Protein AF-A0A7S3HWY0-F1 (afdb_monomer_lite)

pLDDT: mean 82.09, std 12.52, range [32.94, 95.62]

Radius of gyration: 20.47 Å; chains: 1; bounding box: 45×38×58 Å

Sequence (157 aa):
MMLKTGQLEARVHKNIVRNRAEMFAYNMIAMARSVEAIKHACNINWDDFKSDDEKDLVREALRIQQVIKHKNWIEYFRTLRRPTTNYFIACLMLIVIDSMRLSAIENIYISYRMTGMPRTLVRAKLNLPTEEDANTLIEACGFYEDNETKPKVKRVQ

Secondary structure (DSSP, 8-state):
-PPPHHHHHHHHHHHHHHTHHHHHHHHHHHTTT-HHHHHHHHT--GGG--SHHHHHHHHHHHHHHHHHHTT-HHHHHHHHT-TTS-HHHHHHHHTTHHHHHHHHHHHHHHHTT-SS--HHHHHHHHT-SSHHHHHHHHHHTTEEE-SSSSEEE----

Foldseek 3Di:
DDDDPVVVVVVVVVVCLVCVLVVLLLVLLLCLQPPVSVVCLVPDDPVSADDPVSVVSNVVSSVQSVCLNVLVLQVLQVQLPDPPRDPSSNVSSVVCLLVSLLSVQVCCCVVVVDQADDLVVSCVSSVQPDSVSSQVSRVVNQWDDDPPPTTHHDPDD

Structure (mmCIF, N/CA/C/O backbone):
data_AF-A0A7S3HWY0-F1
#
_entry.id   AF-A0A7S3HWY0-F1
#
loop_
_atom_site.group_PDB
_atom_site.id
_atom_site.type_symbol
_atom_site.label_atom_id
_atom_site.label_alt_id
_atom_site.label_comp_id
_atom_site.label_asym_id
_atom_site.label_entity_id
_atom_site.label_seq_id
_atom_site.pdbx_PDB_ins_code
_atom_site.Cartn_x
_atom_site.Cartn_y
_atom_site.Cartn_z
_atom_site.occupancy
_atom_site.B_iso_or_equiv
_atom_site.auth_seq_id
_atom_site.auth_comp_id
_atom_site.auth_asym_id
_atom_site.auth_atom_id
_atom_site.pdbx_PDB_model_num
ATOM 1 N N . MET A 1 1 ? 2.969 -26.140 -27.819 1.00 54.25 1 MET A N 1
ATOM 2 C CA . MET A 1 1 ? 4.421 -26.153 -28.104 1.00 54.25 1 MET A CA 1
ATOM 3 C C . MET A 1 1 ? 5.149 -25.751 -26.821 1.00 54.25 1 MET A C 1
ATOM 5 O O . MET A 1 1 ? 5.032 -24.600 -26.423 1.00 54.25 1 MET A O 1
ATOM 9 N N . MET A 1 2 ? 5.773 -26.696 -26.105 1.00 59.12 2 MET A N 1
ATOM 10 C CA . MET A 1 2 ? 6.508 -26.408 -24.859 1.00 59.12 2 MET A CA 1
ATOM 11 C C . MET A 1 2 ? 7.926 -25.931 -25.194 1.00 59.12 2 MET A C 1
ATOM 13 O O . MET A 1 2 ? 8.618 -26.566 -25.987 1.00 59.12 2 MET A O 1
ATOM 17 N N . LEU A 1 3 ? 8.344 -24.800 -24.622 1.00 61.69 3 LEU A N 1
ATOM 18 C CA . LEU A 1 3 ? 9.713 -24.294 -24.749 1.00 61.69 3 LEU A CA 1
ATOM 19 C C . LEU A 1 3 ? 10.660 -25.176 -23.926 1.00 61.69 3 LEU A C 1
ATOM 21 O O . LEU A 1 3 ? 10.326 -25.551 -22.803 1.00 61.69 3 LEU A O 1
ATOM 25 N N . LYS A 1 4 ? 11.850 -25.480 -24.460 1.00 74.69 4 LYS A N 1
ATOM 26 C CA . LYS A 1 4 ? 12.922 -26.110 -23.670 1.00 74.69 4 LYS A CA 1
ATOM 27 C C . LYS A 1 4 ? 13.353 -25.145 -22.557 1.00 74.69 4 LYS A C 1
ATOM 29 O O . LYS A 1 4 ? 13.372 -23.937 -22.785 1.00 74.69 4 LYS A O 1
ATOM 34 N N . THR A 1 5 ? 13.730 -25.655 -21.385 1.00 74.00 5 THR A N 1
ATOM 35 C CA . THR A 1 5 ? 13.970 -24.872 -20.153 1.00 74.00 5 THR A CA 1
ATOM 36 C C . THR A 1 5 ? 14.857 -23.634 -20.370 1.00 74.00 5 THR A C 1
ATOM 38 O O . THR A 1 5 ? 14.449 -22.527 -20.034 1.00 74.00 5 THR A O 1
ATOM 41 N N . GLY A 1 6 ? 15.987 -23.765 -21.077 1.00 75.31 6 GLY A N 1
ATOM 42 C CA . GLY A 1 6 ? 16.875 -22.624 -21.367 1.00 75.31 6 GLY A CA 1
ATOM 43 C C . GLY A 1 6 ? 16.300 -21.566 -22.326 1.00 75.31 6 GLY A C 1
ATOM 44 O O . GLY A 1 6 ? 16.668 -20.396 -22.264 1.00 75.31 6 GLY A O 1
ATOM 45 N N . GLN A 1 7 ? 15.350 -21.930 -23.196 1.00 77.75 7 GLN A N 1
ATOM 46 C CA . GLN A 1 7 ? 14.647 -20.967 -24.058 1.00 77.75 7 GLN A CA 1
ATOM 47 C C . GLN A 1 7 ? 13.585 -20.180 -23.280 1.00 77.75 7 GLN A C 1
ATOM 49 O O . GLN A 1 7 ? 13.299 -19.027 -23.610 1.00 77.75 7 GLN A O 1
ATOM 54 N N . LEU A 1 8 ? 13.000 -20.796 -22.248 1.00 75.88 8 LEU A N 1
ATOM 55 C CA . LEU A 1 8 ? 12.063 -20.133 -21.348 1.00 75.88 8 LEU A CA 1
ATOM 56 C C . LEU A 1 8 ? 12.789 -19.105 -20.471 1.00 75.88 8 LEU A C 1
ATOM 58 O O . LEU A 1 8 ? 12.351 -17.959 -20.406 1.00 75.88 8 LEU A O 1
ATOM 62 N N . GLU A 1 9 ? 13.925 -19.476 -19.879 1.00 78.31 9 GLU A N 1
ATOM 63 C CA . GLU A 1 9 ? 14.748 -18.589 -19.043 1.00 78.31 9 GLU A CA 1
ATOM 64 C C . GLU A 1 9 ? 15.203 -17.334 -19.798 1.00 78.31 9 GLU A C 1
ATOM 66 O O . GLU A 1 9 ? 14.994 -16.215 -19.328 1.00 78.31 9 GLU A O 1
ATOM 71 N N . ALA A 1 10 ? 15.728 -17.494 -21.018 1.00 77.88 10 ALA A N 1
ATOM 72 C CA . ALA A 1 10 ? 16.141 -16.365 -21.853 1.00 77.88 10 ALA A CA 1
ATOM 73 C C . ALA A 1 10 ? 14.970 -15.419 -22.183 1.00 77.88 10 ALA A C 1
ATOM 75 O O . ALA A 1 10 ? 15.125 -14.194 -22.214 1.00 77.88 10 ALA A O 1
ATOM 76 N N . ARG A 1 11 ? 13.771 -15.975 -22.403 1.00 81.00 11 ARG A N 1
ATOM 77 C CA . ARG A 1 11 ? 12.561 -15.193 -22.686 1.00 81.00 11 ARG A CA 1
ATOM 78 C C . ARG A 1 11 ? 12.068 -14.435 -21.453 1.00 81.00 11 ARG A C 1
ATOM 80 O O . ARG A 1 11 ? 11.687 -13.273 -21.579 1.00 81.00 11 ARG A O 1
ATOM 87 N N . VAL A 1 12 ? 12.098 -15.066 -20.279 1.00 77.69 12 VAL A N 1
ATOM 88 C CA . VAL A 1 12 ? 11.756 -14.425 -19.000 1.00 77.69 12 VAL A CA 1
ATOM 89 C C . VAL A 1 12 ? 12.731 -13.291 -18.705 1.00 77.69 12 VAL A C 1
ATOM 91 O O . VAL A 1 12 ? 12.293 -12.172 -18.455 1.00 77.69 12 VAL A O 1
ATOM 94 N N . HIS A 1 13 ? 14.036 -13.536 -18.834 1.00 77.31 13 HIS A N 1
ATOM 95 C CA . HIS A 1 13 ? 15.057 -12.519 -18.604 1.00 77.31 13 HIS A CA 1
ATOM 96 C C . HIS A 1 13 ? 14.874 -11.304 -19.526 1.00 77.31 13 HIS A C 1
ATOM 98 O O . HIS A 1 13 ? 14.852 -10.166 -19.060 1.00 77.31 13 HIS A O 1
ATOM 104 N N . LYS A 1 14 ? 14.630 -11.533 -20.824 1.00 79.69 14 LYS A N 1
ATOM 105 C CA . LYS A 1 14 ? 14.340 -10.458 -21.786 1.00 79.69 14 LYS A CA 1
ATOM 106 C C . LYS A 1 14 ? 13.115 -9.627 -21.389 1.00 79.69 14 LYS A C 1
ATOM 108 O O . LYS A 1 14 ? 13.131 -8.408 -21.541 1.00 79.69 14 LYS A O 1
ATOM 113 N N . ASN A 1 15 ? 12.063 -10.267 -20.881 1.00 77.19 15 ASN A N 1
ATOM 114 C CA . ASN A 1 15 ? 10.859 -9.568 -20.428 1.00 77.19 15 ASN A CA 1
ATOM 115 C C . ASN A 1 15 ? 11.093 -8.778 -19.132 1.00 77.19 15 ASN A C 1
ATOM 117 O O . ASN A 1 15 ? 10.601 -7.660 -19.023 1.00 77.19 15 ASN A O 1
ATOM 121 N N . ILE A 1 16 ? 11.878 -9.308 -18.189 1.00 75.88 16 ILE A N 1
ATOM 122 C CA . ILE A 1 16 ? 12.258 -8.592 -16.961 1.00 75.88 16 ILE A CA 1
ATOM 123 C C . ILE A 1 16 ? 13.059 -7.333 -17.302 1.00 75.88 16 ILE A C 1
ATOM 125 O O . ILE A 1 16 ? 12.770 -6.265 -16.775 1.00 75.88 16 ILE A O 1
ATOM 129 N N . VAL A 1 17 ? 14.028 -7.433 -18.219 1.00 76.69 17 VAL A N 1
ATOM 130 C CA . VAL A 1 17 ? 14.821 -6.276 -18.668 1.00 76.69 17 VAL A CA 1
ATOM 131 C C . VAL A 1 17 ? 13.945 -5.248 -19.387 1.00 76.69 17 VAL A C 1
ATOM 133 O O . VAL A 1 17 ? 14.144 -4.049 -19.214 1.00 76.69 17 VAL A O 1
ATOM 136 N N . ARG A 1 18 ? 12.956 -5.699 -20.170 1.00 80.75 18 ARG A N 1
ATOM 137 C CA . ARG A 1 18 ? 12.008 -4.809 -20.854 1.00 80.75 18 ARG A CA 1
ATOM 138 C C . ARG A 1 18 ? 11.099 -4.058 -19.878 1.00 80.75 18 ARG A C 1
ATOM 140 O O . ARG A 1 18 ? 10.847 -2.885 -20.103 1.00 80.75 18 ARG A O 1
ATOM 147 N N . ASN A 1 19 ? 10.636 -4.717 -18.818 1.00 85.44 19 ASN A N 1
ATOM 148 C CA . ASN A 1 19 ? 9.721 -4.151 -17.818 1.00 85.44 19 ASN A CA 1
ATOM 149 C C . ASN A 1 19 ? 10.459 -3.804 -16.516 1.00 85.44 19 ASN A C 1
ATOM 151 O O . ASN A 1 19 ? 9.935 -3.974 -15.413 1.00 85.44 19 ASN A O 1
ATOM 155 N N . ARG A 1 20 ? 11.715 -3.360 -16.635 1.00 86.06 20 ARG A N 1
ATOM 156 C CA . ARG A 1 20 ? 12.616 -3.170 -15.494 1.00 86.06 20 ARG A CA 1
ATOM 157 C C . ARG A 1 20 ? 12.037 -2.206 -14.461 1.00 86.06 20 ARG A C 1
ATOM 159 O O . ARG A 1 20 ? 12.140 -2.488 -13.272 1.00 86.06 20 ARG A O 1
ATOM 166 N N . ALA A 1 21 ? 11.415 -1.113 -14.903 1.00 89.88 21 ALA A N 1
ATOM 167 C CA . ALA A 1 21 ? 10.786 -0.132 -14.020 1.00 89.88 21 ALA A CA 1
ATOM 168 C C . ALA A 1 21 ? 9.646 -0.734 -13.187 1.00 89.88 21 ALA A C 1
ATOM 170 O O . ALA A 1 21 ? 9.617 -0.543 -11.975 1.00 89.88 21 ALA A O 1
ATOM 171 N N . GLU A 1 22 ? 8.758 -1.517 -13.808 1.00 90.88 22 GLU A N 1
ATOM 172 C CA . GLU A 1 22 ? 7.660 -2.198 -13.109 1.00 90.88 22 GLU A CA 1
ATOM 173 C C . GLU A 1 22 ? 8.188 -3.194 -12.081 1.00 90.88 22 GLU A C 1
ATOM 175 O O . GLU A 1 22 ? 7.805 -3.147 -10.915 1.00 90.88 22 GLU A O 1
ATOM 180 N N . MET A 1 23 ? 9.125 -4.054 -12.486 1.00 89.69 23 MET A N 1
ATOM 181 C CA . MET A 1 23 ? 9.709 -5.049 -11.585 1.00 89.69 23 MET A CA 1
ATOM 182 C C . MET A 1 23 ? 10.446 -4.387 -10.418 1.00 89.69 23 MET A C 1
ATOM 184 O O . MET A 1 23 ? 10.349 -4.846 -9.280 1.00 89.69 23 MET A O 1
ATOM 188 N N . PHE A 1 24 ? 11.145 -3.282 -10.683 1.00 88.94 24 PHE A N 1
ATOM 189 C CA . PHE A 1 24 ? 11.815 -2.495 -9.656 1.00 88.94 24 PHE A CA 1
ATOM 190 C C . PHE A 1 24 ? 10.812 -1.871 -8.677 1.00 88.94 24 PHE A C 1
ATOM 192 O O . PHE A 1 24 ? 10.953 -2.040 -7.464 1.00 88.94 24 PHE A O 1
ATOM 199 N N . ALA A 1 25 ? 9.764 -1.225 -9.195 1.00 91.94 25 ALA A N 1
ATOM 200 C CA . ALA A 1 25 ? 8.682 -0.648 -8.404 1.00 91.94 25 ALA A CA 1
ATOM 201 C C . ALA A 1 25 ? 8.006 -1.702 -7.513 1.00 91.94 25 ALA A C 1
ATOM 203 O O . ALA A 1 25 ? 7.856 -1.495 -6.309 1.00 91.94 25 ALA A O 1
ATOM 204 N N . TYR A 1 26 ? 7.660 -2.863 -8.070 1.00 91.88 26 TYR A N 1
ATOM 205 C CA . TYR A 1 26 ? 7.035 -3.957 -7.327 1.00 91.88 26 TYR A CA 1
ATOM 206 C C . TYR A 1 26 ? 7.936 -4.488 -6.217 1.00 91.88 26 TYR A C 1
ATOM 208 O O . TYR A 1 26 ? 7.486 -4.638 -5.078 1.00 91.88 26 TYR A O 1
ATOM 216 N N . ASN A 1 27 ? 9.218 -4.711 -6.516 1.00 89.31 27 ASN A N 1
ATOM 217 C CA . ASN A 1 27 ? 10.169 -5.204 -5.528 1.00 89.31 27 ASN A CA 1
ATOM 218 C C . ASN A 1 27 ? 10.333 -4.225 -4.356 1.00 89.31 27 ASN A C 1
ATOM 220 O O . ASN A 1 27 ? 10.377 -4.634 -3.196 1.00 89.31 27 ASN A O 1
ATOM 224 N N . MET A 1 28 ? 10.347 -2.918 -4.631 1.00 89.31 28 MET A N 1
ATOM 225 C CA . MET A 1 28 ? 10.424 -1.914 -3.573 1.00 89.31 28 MET A CA 1
ATOM 226 C C . MET A 1 28 ? 9.228 -1.931 -2.621 1.00 89.31 28 MET A C 1
ATOM 228 O O . MET A 1 28 ? 9.415 -1.715 -1.423 1.00 89.31 28 MET A O 1
ATOM 232 N N . ILE A 1 29 ? 8.013 -2.164 -3.130 1.00 91.31 29 ILE A N 1
ATOM 233 C CA . ILE A 1 29 ? 6.814 -2.254 -2.287 1.00 91.31 29 ILE A CA 1
ATOM 234 C C . ILE A 1 29 ? 6.809 -3.561 -1.501 1.00 91.31 29 ILE A C 1
ATOM 236 O O . ILE A 1 29 ? 6.597 -3.540 -0.288 1.00 91.31 29 ILE A O 1
ATOM 240 N N . ALA A 1 30 ? 7.099 -4.682 -2.166 1.00 88.31 30 ALA A N 1
ATOM 241 C CA . ALA A 1 30 ? 7.159 -5.997 -1.532 1.00 88.31 30 ALA A CA 1
ATOM 242 C C . ALA A 1 30 ? 8.165 -6.024 -0.372 1.00 88.31 30 ALA A C 1
ATOM 244 O O . ALA A 1 30 ? 7.909 -6.607 0.679 1.00 88.31 30 ALA A O 1
ATOM 245 N N . MET A 1 31 ? 9.288 -5.326 -0.536 1.00 86.94 31 MET A N 1
ATOM 246 C CA . MET A 1 31 ? 10.348 -5.238 0.457 1.00 86.94 31 MET A CA 1
ATOM 247 C C . MET A 1 31 ? 10.323 -3.920 1.245 1.00 86.94 31 MET A C 1
ATOM 249 O O . MET A 1 31 ? 11.333 -3.545 1.829 1.00 86.94 31 MET A O 1
ATOM 253 N N . ALA A 1 32 ? 9.197 -3.202 1.320 1.00 85.94 32 ALA A N 1
ATOM 254 C CA . ALA A 1 32 ? 9.162 -1.827 1.839 1.00 85.94 32 ALA A CA 1
ATOM 255 C C . ALA A 1 32 ? 9.672 -1.633 3.283 1.00 85.94 32 ALA A C 1
ATOM 257 O O . ALA A 1 32 ? 9.965 -0.508 3.688 1.00 85.94 32 ALA A O 1
ATOM 258 N N . ARG A 1 33 ? 9.785 -2.712 4.066 1.00 82.56 33 ARG A N 1
ATOM 259 C CA . ARG A 1 33 ? 10.323 -2.708 5.439 1.00 82.56 33 ARG A CA 1
ATOM 260 C C . ARG A 1 33 ? 11.743 -3.262 5.556 1.00 82.56 33 ARG A C 1
ATOM 262 O O . ARG A 1 33 ? 12.323 -3.193 6.635 1.00 82.56 33 ARG A O 1
ATOM 269 N N . SER A 1 34 ? 12.289 -3.821 4.482 1.00 85.19 34 SER A N 1
ATOM 270 C CA . SER A 1 34 ? 13.635 -4.387 4.463 1.00 85.19 34 SER A CA 1
ATOM 271 C C . SER A 1 34 ? 14.682 -3.274 4.390 1.00 85.19 34 SER A C 1
ATOM 273 O O . SER A 1 34 ? 14.518 -2.267 3.695 1.00 85.19 34 SER A O 1
ATOM 275 N N . VAL A 1 35 ? 15.791 -3.470 5.104 1.00 80.12 35 VAL A N 1
ATOM 276 C CA . VAL A 1 35 ? 16.932 -2.546 5.087 1.00 80.12 35 VAL A CA 1
ATOM 277 C C . VAL A 1 35 ? 17.559 -2.503 3.691 1.00 80.12 35 VAL A C 1
ATOM 279 O O . VAL A 1 35 ? 17.973 -1.445 3.223 1.00 80.12 35 VAL A O 1
ATOM 282 N N . GLU A 1 36 ? 17.591 -3.640 3.004 1.00 79.44 36 GLU A N 1
ATOM 283 C CA . GLU A 1 36 ? 18.118 -3.817 1.651 1.00 79.44 36 GLU A CA 1
ATOM 284 C C . GLU A 1 36 ? 17.317 -3.000 0.637 1.00 79.44 36 GLU A C 1
ATOM 286 O O . GLU A 1 36 ? 17.905 -2.285 -0.171 1.00 79.44 36 GLU A O 1
ATOM 291 N N . ALA A 1 37 ? 15.987 -3.029 0.718 1.00 75.50 37 ALA A N 1
ATOM 292 C CA . ALA A 1 37 ? 15.129 -2.237 -0.158 1.00 75.50 37 ALA A CA 1
ATOM 293 C C . ALA A 1 37 ? 15.246 -0.734 0.103 1.00 75.50 37 ALA A C 1
ATOM 295 O O . ALA A 1 37 ? 15.166 0.065 -0.828 1.00 75.50 37 ALA A O 1
ATOM 296 N N . ILE A 1 38 ? 15.463 -0.332 1.359 1.00 74.88 38 ILE A N 1
ATOM 297 C CA . ILE A 1 38 ? 15.727 1.068 1.712 1.00 74.88 38 ILE A CA 1
ATOM 298 C C . ILE A 1 38 ? 17.074 1.510 1.129 1.00 74.88 38 ILE A C 1
ATOM 300 O O . ILE A 1 38 ? 17.154 2.574 0.522 1.00 74.88 38 ILE A O 1
ATOM 304 N N . LYS A 1 39 ? 18.121 0.684 1.251 1.00 78.94 39 LYS A N 1
ATOM 305 C CA . LYS A 1 39 ? 19.431 0.954 0.637 1.00 78.94 39 LYS A CA 1
ATOM 306 C C . LYS A 1 39 ? 19.335 1.043 -0.886 1.00 78.94 39 LYS A C 1
ATOM 308 O O . LYS A 1 39 ? 19.907 1.956 -1.473 1.00 78.94 39 L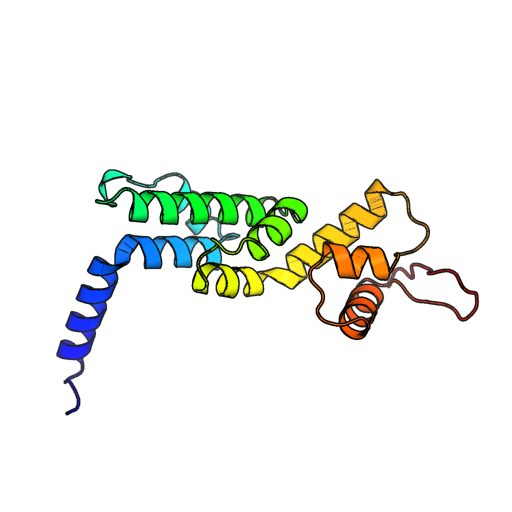YS A O 1
ATOM 313 N N . HIS A 1 40 ? 18.587 0.138 -1.517 1.00 76.00 40 HIS A N 1
ATOM 314 C CA . HIS A 1 40 ? 18.331 0.178 -2.958 1.00 76.00 40 HIS A CA 1
ATOM 315 C C . HIS A 1 40 ? 17.586 1.448 -3.379 1.00 76.00 40 HIS A C 1
ATOM 317 O O . HIS A 1 40 ? 17.959 2.059 -4.374 1.00 76.00 40 HIS A O 1
ATOM 323 N N . ALA A 1 41 ? 16.586 1.879 -2.606 1.00 75.50 41 ALA A N 1
ATOM 324 C CA . ALA A 1 41 ? 15.853 3.118 -2.853 1.00 75.50 41 ALA A CA 1
ATOM 325 C C . ALA A 1 41 ? 16.736 4.376 -2.740 1.00 75.50 41 ALA A C 1
ATOM 327 O O . ALA A 1 41 ? 16.528 5.340 -3.472 1.00 75.50 41 ALA A O 1
ATOM 328 N N . CYS A 1 42 ? 17.735 4.374 -1.854 1.00 76.94 42 CYS A N 1
ATOM 329 C CA . CYS A 1 42 ? 18.678 5.488 -1.710 1.00 76.94 42 CYS A CA 1
ATOM 330 C C . CYS A 1 42 ? 19.703 5.579 -2.852 1.00 76.94 42 CYS A C 1
ATOM 332 O O . CYS A 1 42 ? 20.231 6.659 -3.093 1.00 76.94 42 CYS A O 1
ATOM 334 N N . ASN A 1 43 ? 19.973 4.473 -3.550 1.00 84.75 43 ASN A N 1
ATOM 335 C CA . ASN A 1 43 ? 21.015 4.372 -4.575 1.00 84.75 43 ASN A CA 1
ATOM 336 C C . ASN A 1 43 ? 20.432 4.156 -5.980 1.00 84.75 43 ASN A C 1
ATOM 338 O O . ASN A 1 43 ? 21.028 3.468 -6.809 1.00 84.75 43 ASN A O 1
ATOM 342 N N . ILE A 1 44 ? 19.242 4.701 -6.245 1.00 85.19 44 ILE A N 1
ATOM 343 C CA . ILE A 1 44 ? 18.608 4.586 -7.559 1.00 85.19 44 ILE A CA 1
ATOM 344 C C . ILE A 1 44 ? 19.438 5.344 -8.592 1.00 85.19 44 ILE A C 1
ATOM 346 O O . ILE A 1 44 ? 19.608 6.559 -8.494 1.00 85.19 44 ILE A O 1
ATOM 350 N N . ASN A 1 45 ? 19.893 4.627 -9.616 1.00 87.00 45 ASN A N 1
ATOM 351 C CA . ASN A 1 45 ? 20.430 5.240 -10.817 1.00 87.00 45 ASN A CA 1
ATOM 352 C C . ASN A 1 45 ? 19.272 5.588 -11.764 1.00 87.00 45 ASN A C 1
ATOM 354 O O . ASN A 1 45 ? 18.679 4.707 -12.379 1.00 87.00 45 ASN A O 1
ATOM 358 N N . TRP A 1 46 ? 18.926 6.869 -11.870 1.00 86.81 46 TRP A N 1
ATOM 359 C CA . TRP A 1 46 ? 17.797 7.313 -12.694 1.00 86.81 46 TRP A CA 1
ATOM 360 C C . TRP A 1 46 ? 18.026 7.156 -14.200 1.00 86.81 46 TRP A C 1
ATOM 362 O O . TRP A 1 46 ? 17.048 7.120 -14.947 1.00 86.81 46 TRP A O 1
ATOM 372 N N . ASP A 1 47 ? 19.280 7.005 -14.633 1.00 87.38 47 ASP A N 1
ATOM 373 C CA . ASP A 1 47 ? 19.631 6.757 -16.035 1.00 87.38 47 ASP A CA 1
ATOM 374 C C . ASP A 1 47 ? 19.227 5.344 -16.493 1.00 87.38 47 ASP A C 1
ATOM 376 O O . ASP A 1 47 ? 19.153 5.066 -17.691 1.00 87.38 47 ASP A O 1
ATOM 380 N N . ASP A 1 48 ? 18.902 4.453 -15.549 1.00 85.75 48 ASP A N 1
ATOM 381 C CA . ASP A 1 48 ? 18.382 3.116 -15.837 1.00 85.75 48 ASP A CA 1
ATOM 382 C C . ASP A 1 48 ? 16.942 3.119 -16.388 1.00 85.75 48 ASP A C 1
ATOM 384 O O . ASP A 1 48 ? 16.500 2.096 -16.921 1.00 85.75 48 ASP A O 1
ATOM 388 N N . PHE A 1 49 ? 16.218 4.240 -16.275 1.00 87.62 49 PHE A N 1
ATOM 389 C CA . PHE A 1 49 ? 14.826 4.396 -16.708 1.00 87.62 49 PHE A CA 1
ATOM 390 C C . PHE A 1 49 ? 14.752 5.396 -17.863 1.00 87.62 49 PHE A C 1
ATOM 392 O O . PHE A 1 49 ? 15.157 6.554 -17.733 1.00 87.62 49 PHE A O 1
ATOM 399 N N . LYS A 1 50 ? 14.255 4.949 -19.017 1.00 86.62 50 LYS A N 1
ATOM 400 C CA . LYS A 1 50 ? 14.402 5.665 -20.292 1.00 86.62 50 LYS A CA 1
ATOM 401 C C . LYS A 1 50 ? 13.255 6.623 -20.577 1.00 86.62 50 LYS A C 1
ATOM 403 O O . LYS A 1 50 ? 13.449 7.578 -21.323 1.00 86.62 50 LYS A O 1
ATOM 408 N N . SER A 1 51 ? 12.084 6.369 -20.006 1.00 89.25 51 SER A N 1
ATOM 409 C CA . SER A 1 51 ? 10.882 7.187 -20.194 1.00 89.25 51 SER A CA 1
ATOM 410 C C . SER A 1 51 ? 10.453 7.888 -18.907 1.00 89.25 51 SER A C 1
ATOM 412 O O . SER A 1 51 ? 10.786 7.448 -17.803 1.00 89.25 51 SER A O 1
ATOM 414 N N . ASP A 1 52 ? 9.702 8.980 -19.049 1.00 89.44 52 ASP A N 1
ATOM 415 C CA . ASP A 1 52 ? 9.124 9.685 -17.902 1.00 89.44 52 ASP A CA 1
ATOM 416 C C . ASP A 1 52 ? 8.085 8.821 -17.182 1.00 89.44 52 ASP A C 1
ATOM 418 O O . ASP A 1 52 ? 8.103 8.775 -15.956 1.00 89.44 52 ASP A O 1
ATOM 422 N N . ASP A 1 53 ? 7.299 8.028 -17.917 1.00 89.25 53 ASP A N 1
ATOM 423 C CA . ASP A 1 53 ? 6.344 7.070 -17.344 1.00 89.25 53 ASP A CA 1
ATOM 424 C C . ASP A 1 53 ? 7.032 6.044 -16.425 1.00 89.25 53 ASP A C 1
ATOM 426 O O . ASP A 1 53 ? 6.568 5.769 -15.317 1.00 89.25 53 ASP A O 1
ATOM 430 N N . GLU A 1 54 ? 8.179 5.497 -16.846 1.00 90.56 54 GLU A N 1
ATOM 431 C CA . GLU A 1 54 ? 8.976 4.588 -16.012 1.00 90.56 54 GLU A CA 1
ATOM 432 C C . GLU A 1 54 ? 9.493 5.287 -14.751 1.00 90.56 54 GLU A C 1
ATOM 434 O O . GLU A 1 54 ? 9.442 4.722 -13.656 1.00 90.56 54 GLU A O 1
ATOM 439 N N . LYS A 1 55 ? 9.983 6.524 -14.886 1.00 90.69 55 LYS A N 1
ATOM 440 C CA . LYS A 1 55 ? 10.472 7.310 -13.746 1.00 90.69 55 LYS A CA 1
ATOM 441 C C . LYS A 1 55 ? 9.340 7.644 -12.782 1.00 90.69 55 LYS A C 1
ATOM 443 O O . LYS A 1 55 ? 9.544 7.561 -11.573 1.00 90.69 55 LYS A O 1
ATOM 448 N N . ASP A 1 56 ? 8.161 7.980 -13.288 1.00 91.69 56 ASP A N 1
ATOM 449 C CA . ASP A 1 56 ? 6.982 8.293 -12.485 1.00 91.69 56 ASP A CA 1
ATOM 450 C C . ASP A 1 56 ? 6.469 7.072 -11.728 1.00 91.69 56 ASP A C 1
ATOM 452 O O . ASP A 1 56 ? 6.182 7.177 -10.533 1.00 91.69 56 ASP A O 1
ATOM 456 N N . LEU A 1 57 ? 6.478 5.894 -12.356 1.00 92.38 57 LEU A N 1
ATOM 457 C CA . LEU A 1 57 ? 6.161 4.639 -11.681 1.00 92.38 57 LEU A CA 1
ATOM 458 C C . LEU A 1 57 ? 7.130 4.354 -10.521 1.00 92.38 57 LEU A C 1
ATOM 460 O O . LEU A 1 57 ? 6.709 4.009 -9.414 1.00 92.38 57 LEU A O 1
ATOM 464 N N . VAL A 1 58 ? 8.434 4.534 -10.746 1.00 92.19 58 VAL A N 1
ATOM 465 C CA . VAL A 1 58 ? 9.459 4.335 -9.708 1.00 92.19 58 VAL A CA 1
ATOM 466 C C . VAL A 1 58 ? 9.329 5.380 -8.595 1.00 92.19 58 VAL A C 1
ATOM 468 O O . VAL A 1 58 ? 9.436 5.038 -7.416 1.00 92.19 58 VAL A O 1
ATOM 471 N N . ARG A 1 59 ? 9.031 6.644 -8.926 1.00 91.94 59 ARG A N 1
ATOM 472 C CA . ARG A 1 59 ? 8.748 7.702 -7.938 1.00 91.94 59 ARG A CA 1
ATOM 473 C C . ARG A 1 59 ? 7.510 7.389 -7.107 1.00 91.94 59 ARG A C 1
ATOM 475 O O . ARG A 1 59 ? 7.537 7.580 -5.889 1.00 91.94 59 ARG A O 1
ATOM 482 N N . GLU A 1 60 ? 6.438 6.896 -7.727 1.00 92.75 60 GLU A N 1
ATOM 483 C CA . GLU A 1 60 ? 5.241 6.474 -7.001 1.00 92.75 60 GLU A CA 1
ATOM 484 C C . GLU A 1 60 ? 5.579 5.332 -6.038 1.00 92.75 60 GLU A C 1
ATOM 486 O O . GLU A 1 60 ? 5.225 5.405 -4.856 1.00 92.75 60 GLU A O 1
ATOM 491 N N . ALA A 1 61 ? 6.335 4.332 -6.495 1.00 93.38 61 ALA A N 1
ATOM 492 C CA . ALA A 1 61 ? 6.772 3.232 -5.648 1.00 93.38 61 ALA A CA 1
ATOM 493 C C . ALA A 1 61 ? 7.647 3.709 -4.477 1.00 93.38 61 ALA A C 1
ATOM 495 O O . ALA A 1 61 ? 7.441 3.273 -3.345 1.00 93.38 61 ALA A O 1
ATOM 496 N N . LEU A 1 62 ? 8.572 4.652 -4.703 1.00 91.81 62 LEU A N 1
ATOM 497 C CA . LEU A 1 62 ? 9.397 5.255 -3.643 1.00 91.81 62 LEU A CA 1
ATOM 498 C C . LEU A 1 62 ? 8.527 5.937 -2.600 1.00 91.81 62 LEU A C 1
ATOM 500 O O . LEU A 1 62 ? 8.689 5.720 -1.399 1.00 91.81 62 LEU A O 1
ATOM 504 N N . ARG A 1 63 ? 7.568 6.741 -3.056 1.00 92.62 63 ARG A N 1
ATOM 505 C CA . ARG A 1 63 ? 6.636 7.444 -2.179 1.00 92.62 63 ARG A CA 1
ATOM 506 C C . ARG A 1 63 ? 5.846 6.456 -1.321 1.00 92.62 63 ARG A C 1
ATOM 508 O O . ARG A 1 63 ? 5.757 6.644 -0.110 1.00 92.62 63 ARG A O 1
ATOM 515 N N . ILE A 1 64 ? 5.308 5.393 -1.918 1.00 94.06 64 ILE A N 1
ATOM 516 C CA . ILE A 1 64 ? 4.545 4.362 -1.196 1.00 94.06 64 ILE A CA 1
ATOM 517 C C . ILE A 1 64 ? 5.442 3.595 -0.221 1.00 94.06 64 ILE A C 1
ATOM 519 O O . ILE A 1 64 ? 5.040 3.362 0.919 1.00 94.06 64 ILE A O 1
ATOM 523 N N . GLN A 1 65 ? 6.672 3.263 -0.617 1.00 92.81 65 GLN A N 1
ATOM 524 C CA . GLN A 1 65 ? 7.653 2.629 0.260 1.00 92.81 65 GLN A CA 1
ATOM 525 C C . GLN A 1 65 ? 7.893 3.474 1.519 1.00 92.81 65 GLN A C 1
ATOM 527 O O . GLN A 1 65 ? 7.826 2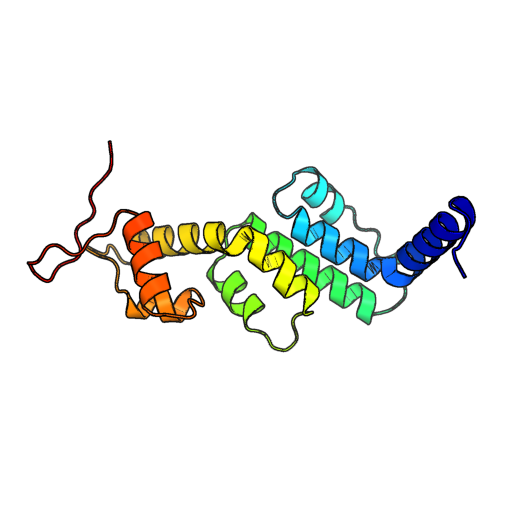.946 2.629 1.00 92.81 65 GLN A O 1
ATOM 532 N N . GLN A 1 66 ? 8.102 4.789 1.376 1.00 91.75 66 GLN A N 1
ATOM 533 C CA . GLN A 1 66 ? 8.271 5.688 2.524 1.00 91.75 66 GLN A CA 1
ATOM 534 C C . GLN A 1 66 ? 7.014 5.743 3.399 1.00 91.75 66 GLN A C 1
ATOM 536 O O . GLN A 1 66 ? 7.107 5.684 4.624 1.00 91.75 66 GLN A O 1
ATOM 541 N N . VAL A 1 67 ? 5.829 5.796 2.787 1.00 94.06 67 VAL A N 1
ATOM 542 C CA . VAL A 1 67 ? 4.546 5.772 3.505 1.00 94.06 67 VAL A CA 1
ATOM 543 C C . VAL A 1 67 ? 4.410 4.508 4.365 1.00 94.06 67 VAL A C 1
ATOM 545 O O . VAL A 1 67 ? 4.027 4.607 5.533 1.00 94.06 67 VAL A O 1
ATOM 548 N N . ILE A 1 68 ? 4.770 3.337 3.827 1.00 93.19 68 ILE A N 1
ATOM 549 C CA . ILE A 1 68 ? 4.747 2.055 4.551 1.00 93.19 68 ILE A CA 1
ATOM 550 C C . ILE A 1 68 ? 5.817 2.025 5.648 1.00 93.19 68 ILE A C 1
ATOM 552 O O . ILE A 1 68 ? 5.515 1.677 6.791 1.00 93.19 68 ILE A O 1
ATOM 556 N N . LYS A 1 69 ? 7.058 2.404 5.321 1.00 90.00 69 LYS A N 1
ATOM 557 C CA . LYS A 1 69 ? 8.200 2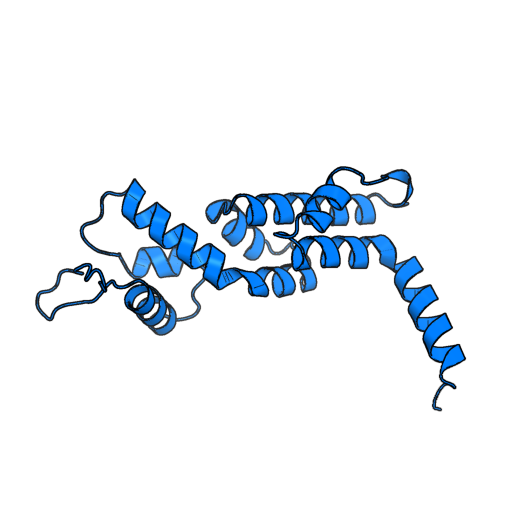.432 6.247 1.00 90.00 69 LYS A CA 1
ATOM 558 C C . LYS A 1 69 ? 7.910 3.291 7.476 1.00 90.00 69 LYS A C 1
ATOM 560 O O . LYS A 1 69 ? 8.181 2.877 8.599 1.00 90.00 69 LYS A O 1
ATOM 565 N N . HIS A 1 70 ? 7.330 4.469 7.264 1.00 90.88 70 HIS A N 1
ATOM 566 C CA . HIS A 1 70 ? 7.000 5.416 8.326 1.00 90.88 70 HIS A CA 1
ATOM 567 C C . HIS A 1 70 ? 5.620 5.180 8.953 1.00 90.88 70 HIS A C 1
ATOM 569 O O . HIS A 1 70 ? 5.179 5.998 9.757 1.00 90.88 70 HIS A O 1
ATOM 575 N N . LYS A 1 71 ? 4.928 4.084 8.602 1.00 92.06 71 LYS A N 1
ATOM 576 C CA . LYS A 1 71 ? 3.585 3.749 9.106 1.00 92.06 71 LYS A CA 1
ATOM 577 C C . LYS A 1 71 ? 2.581 4.909 8.966 1.00 92.06 71 LYS A C 1
ATOM 579 O O . LYS A 1 71 ? 1.680 5.070 9.790 1.00 92.06 71 LYS A O 1
ATOM 584 N N . ASN A 1 72 ? 2.706 5.721 7.911 1.00 93.75 72 ASN A N 1
ATOM 585 C CA . ASN A 1 72 ? 1.795 6.834 7.644 1.00 93.75 72 ASN A CA 1
ATOM 586 C C . ASN A 1 72 ? 0.471 6.299 7.079 1.00 93.75 72 ASN A C 1
ATOM 588 O O . ASN A 1 72 ? 0.239 6.269 5.869 1.00 93.75 72 ASN A O 1
ATOM 592 N N . TRP A 1 73 ? -0.403 5.844 7.973 1.00 92.75 73 TRP A N 1
ATOM 593 C CA . TRP A 1 73 ? -1.663 5.195 7.618 1.00 92.75 73 TRP A CA 1
ATOM 594 C C . TRP A 1 73 ? -2.606 6.109 6.826 1.00 92.75 73 TRP A C 1
ATOM 596 O O . TRP A 1 73 ? -3.305 5.637 5.930 1.00 92.75 73 TRP A O 1
ATOM 606 N N . ILE A 1 74 ? -2.589 7.421 7.089 1.00 91.56 74 ILE A N 1
ATOM 607 C CA . ILE A 1 74 ? -3.427 8.393 6.376 1.00 91.56 74 ILE A CA 1
ATOM 608 C C . ILE A 1 74 ? -3.069 8.394 4.889 1.00 91.56 74 ILE A C 1
ATOM 610 O O . ILE A 1 74 ? -3.946 8.220 4.041 1.00 91.56 74 ILE A O 1
ATOM 614 N N . GLU A 1 75 ? -1.785 8.569 4.563 1.00 94.69 75 GLU A N 1
ATOM 615 C CA . GLU A 1 75 ? -1.339 8.597 3.167 1.00 94.69 75 GLU A CA 1
ATOM 616 C C . GLU A 1 75 ? -1.412 7.215 2.511 1.00 94.69 75 GLU A C 1
ATOM 618 O O . GLU A 1 75 ? -1.680 7.122 1.312 1.00 94.69 75 GLU A O 1
ATOM 623 N N . TYR A 1 76 ? -1.249 6.144 3.290 1.00 95.62 76 TYR A N 1
ATOM 624 C CA . TYR A 1 76 ? -1.397 4.772 2.813 1.00 95.62 76 TYR A CA 1
ATOM 625 C C . TYR A 1 76 ? -2.819 4.505 2.306 1.00 95.62 76 TYR A C 1
ATOM 627 O O . TYR A 1 76 ? -2.997 4.187 1.131 1.00 95.62 76 TYR A O 1
ATOM 635 N N . PHE A 1 77 ? -3.847 4.719 3.139 1.00 93.81 77 PHE A N 1
ATOM 636 C CA . PHE A 1 77 ? -5.243 4.518 2.725 1.00 93.81 77 PHE A CA 1
ATOM 637 C C . PHE A 1 77 ? -5.725 5.581 1.736 1.00 93.81 77 PHE A C 1
ATOM 639 O O . PHE A 1 77 ? -6.685 5.348 1.001 1.00 93.81 77 PHE A O 1
ATOM 646 N N . ARG A 1 78 ? -5.102 6.766 1.706 1.00 93.50 78 ARG A N 1
ATOM 647 C CA . ARG A 1 78 ? -5.337 7.745 0.637 1.00 93.50 78 ARG A CA 1
ATOM 648 C C . ARG A 1 78 ? -4.822 7.212 -0.694 1.00 93.50 78 ARG A C 1
ATOM 650 O O . ARG A 1 78 ? -5.559 7.271 -1.666 1.00 93.50 78 ARG A O 1
ATOM 657 N N . THR A 1 79 ? -3.603 6.678 -0.725 1.00 93.81 79 THR A N 1
ATOM 658 C CA . THR A 1 79 ? -2.992 6.121 -1.938 1.00 93.81 79 THR A CA 1
ATOM 659 C C . THR A 1 79 ? -3.746 4.895 -2.432 1.00 93.81 79 THR A C 1
ATOM 661 O O . THR A 1 79 ? -4.091 4.846 -3.602 1.00 93.81 79 THR A O 1
ATOM 664 N N . LEU A 1 80 ? -4.100 3.966 -1.541 1.00 92.44 80 LEU A N 1
ATOM 665 C CA . LEU A 1 80 ? -4.822 2.743 -1.906 1.00 92.44 80 LEU A CA 1
ATOM 666 C C . LEU A 1 80 ? -6.177 3.015 -2.591 1.00 92.44 80 LEU A C 1
ATOM 668 O O . LEU A 1 80 ? -6.663 2.185 -3.347 1.00 92.44 80 LEU A O 1
ATOM 672 N N . ARG A 1 81 ? -6.790 4.180 -2.333 1.00 90.31 81 ARG A N 1
ATOM 673 C CA . ARG A 1 81 ? -8.063 4.610 -2.935 1.00 90.31 81 ARG A CA 1
ATOM 674 C C . ARG A 1 81 ? -7.901 5.445 -4.206 1.00 90.31 81 ARG A C 1
ATOM 676 O O . ARG A 1 81 ? -8.908 5.817 -4.804 1.00 90.31 81 ARG A O 1
ATOM 683 N N . ARG A 1 82 ? -6.675 5.804 -4.604 1.00 91.19 82 ARG A N 1
ATOM 684 C CA . ARG A 1 82 ? -6.468 6.605 -5.815 1.00 91.19 82 ARG A CA 1
ATOM 685 C C . ARG A 1 82 ? -6.740 5.737 -7.045 1.00 91.19 82 ARG A C 1
ATOM 687 O O . ARG A 1 82 ? -6.106 4.696 -7.181 1.00 91.19 82 ARG A O 1
ATOM 694 N N . PRO A 1 83 ? -7.602 6.179 -7.977 1.00 89.19 83 PRO A N 1
ATOM 695 C CA . PRO A 1 83 ? -7.878 5.426 -9.202 1.00 89.19 83 PRO A CA 1
ATOM 696 C C . PRO A 1 83 ? -6.659 5.348 -10.131 1.00 89.19 83 PRO A C 1
ATOM 698 O O . PRO A 1 83 ? -6.603 4.491 -11.002 1.00 89.19 83 PRO A O 1
ATOM 701 N N . THR A 1 84 ? -5.685 6.241 -9.946 1.00 89.12 84 THR A N 1
ATOM 702 C CA . THR A 1 84 ? -4.447 6.291 -10.729 1.00 89.12 84 THR A CA 1
ATOM 703 C C . THR A 1 84 ? -3.370 5.340 -10.220 1.00 89.12 84 THR A C 1
ATOM 705 O O . THR A 1 84 ? -2.371 5.159 -10.904 1.00 89.12 84 THR A O 1
ATOM 708 N N . THR A 1 85 ? -3.521 4.766 -9.022 1.00 89.25 85 THR A N 1
ATOM 709 C CA . THR A 1 85 ? -2.507 3.856 -8.487 1.00 89.25 85 THR A CA 1
ATOM 710 C C . THR A 1 85 ? -2.532 2.556 -9.277 1.00 89.25 85 THR A C 1
ATOM 712 O O . THR A 1 85 ? -3.582 1.938 -9.458 1.00 89.25 85 THR A O 1
ATOM 715 N N . ASN A 1 86 ? -1.355 2.142 -9.750 1.00 91.88 86 ASN A N 1
ATOM 716 C CA . ASN A 1 86 ? -1.198 0.913 -10.518 1.00 91.88 86 ASN A CA 1
ATOM 717 C C . ASN A 1 86 ? -1.809 -0.285 -9.766 1.00 91.88 86 ASN A C 1
ATOM 719 O O . ASN A 1 86 ? -1.543 -0.492 -8.581 1.00 91.88 86 ASN A O 1
ATOM 723 N N . TYR A 1 87 ? -2.606 -1.093 -10.468 1.00 91.00 87 TYR A N 1
ATOM 724 C CA . TYR A 1 87 ? -3.358 -2.196 -9.866 1.00 91.00 87 TYR A CA 1
ATOM 725 C C . TYR A 1 87 ? -2.462 -3.195 -9.119 1.00 91.00 87 TYR A C 1
ATOM 727 O O . TYR A 1 87 ? -2.751 -3.553 -7.979 1.00 91.00 87 TYR A O 1
ATOM 735 N N . PHE A 1 88 ? -1.332 -3.594 -9.710 1.00 91.62 88 PHE A N 1
ATOM 736 C CA . PHE A 1 88 ? -0.403 -4.518 -9.058 1.00 91.62 88 PHE A CA 1
ATOM 737 C C . PHE A 1 88 ? 0.278 -3.888 -7.842 1.00 91.62 88 PHE A C 1
ATOM 739 O O . PHE A 1 88 ? 0.460 -4.567 -6.833 1.00 91.62 88 PHE A O 1
ATOM 746 N N . ILE A 1 89 ? 0.587 -2.587 -7.887 1.00 92.94 89 ILE A N 1
ATOM 747 C CA . ILE A 1 89 ? 1.066 -1.856 -6.705 1.00 92.94 89 ILE A CA 1
ATOM 748 C C . ILE A 1 89 ? 0.010 -1.891 -5.598 1.00 92.94 89 ILE A C 1
ATOM 750 O O . ILE A 1 89 ? 0.348 -2.200 -4.456 1.00 92.94 89 ILE A O 1
ATOM 754 N N . ALA A 1 90 ? -1.261 -1.635 -5.920 1.00 92.56 90 ALA A N 1
ATOM 755 C CA . ALA A 1 90 ? -2.345 -1.704 -4.946 1.00 92.56 90 ALA A CA 1
ATOM 756 C C . ALA A 1 90 ? -2.458 -3.108 -4.329 1.00 92.56 90 ALA A C 1
ATOM 758 O O . ALA A 1 90 ? -2.534 -3.225 -3.107 1.00 92.56 90 ALA A O 1
ATOM 759 N N . CYS A 1 91 ? -2.372 -4.173 -5.134 1.00 93.50 91 CYS A N 1
ATOM 760 C CA . CYS A 1 91 ? -2.336 -5.551 -4.636 1.00 93.50 91 CYS A CA 1
ATOM 761 C C . CYS A 1 91 ? -1.148 -5.806 -3.696 1.00 93.50 91 CYS A C 1
ATOM 763 O O . CYS A 1 91 ? -1.327 -6.401 -2.636 1.00 93.50 91 CYS A O 1
ATOM 765 N N . LEU A 1 92 ? 0.053 -5.326 -4.035 1.00 93.94 92 LEU A N 1
ATOM 766 C CA . LEU A 1 92 ? 1.234 -5.463 -3.175 1.00 93.94 92 LEU A CA 1
ATOM 767 C C . LEU A 1 92 ? 1.085 -4.688 -1.865 1.00 93.94 92 LEU A C 1
ATOM 769 O O . LEU A 1 92 ? 1.507 -5.166 -0.814 1.00 93.94 92 LEU A O 1
ATOM 773 N N . MET A 1 93 ? 0.443 -3.518 -1.896 1.00 94.19 93 MET A N 1
ATOM 774 C CA . MET A 1 93 ? 0.140 -2.771 -0.679 1.00 94.19 93 MET A CA 1
ATOM 775 C C . MET A 1 93 ? -0.733 -3.592 0.273 1.00 94.19 93 MET A C 1
ATOM 777 O O . MET A 1 93 ? -0.511 -3.504 1.482 1.00 94.19 93 MET A O 1
ATOM 781 N N . LEU A 1 94 ? -1.666 -4.413 -0.229 1.00 92.31 94 LEU A N 1
ATOM 782 C CA . LEU A 1 94 ? -2.546 -5.234 0.613 1.00 92.31 94 LEU A CA 1
ATOM 783 C C . LEU A 1 94 ? -1.781 -6.214 1.514 1.00 92.31 94 LEU A C 1
ATOM 785 O O . LEU A 1 94 ? -2.265 -6.520 2.596 1.00 92.31 94 LEU A O 1
ATOM 789 N N . ILE A 1 95 ? -0.565 -6.630 1.145 1.00 90.62 95 ILE A N 1
ATOM 790 C CA . ILE A 1 95 ? 0.274 -7.529 1.961 1.00 90.62 95 ILE A CA 1
ATOM 791 C C . ILE A 1 95 ? 0.555 -6.938 3.352 1.00 90.62 95 ILE A C 1
ATOM 793 O O . ILE A 1 95 ? 0.689 -7.666 4.332 1.00 90.62 95 ILE A O 1
ATOM 797 N N . VAL A 1 96 ? 0.633 -5.609 3.460 1.00 91.56 96 VAL A N 1
ATOM 798 C CA . VAL A 1 96 ? 0.936 -4.913 4.720 1.00 91.56 96 VAL A CA 1
ATOM 799 C C . VAL A 1 96 ? -0.276 -4.197 5.321 1.00 91.56 96 VAL A C 1
ATOM 801 O O . VAL A 1 96 ? -0.110 -3.450 6.290 1.00 91.56 96 VAL A O 1
ATOM 804 N N . ILE A 1 97 ? -1.481 -4.401 4.772 1.00 92.56 97 ILE A N 1
ATOM 805 C CA . ILE A 1 97 ? -2.673 -3.621 5.133 1.00 92.56 97 ILE A CA 1
ATOM 806 C C . ILE A 1 97 ? -3.009 -3.726 6.615 1.00 92.56 97 ILE A C 1
ATOM 808 O O . ILE A 1 97 ? -3.216 -2.698 7.255 1.00 92.56 97 ILE A O 1
ATOM 812 N N . ASP A 1 98 ? -2.979 -4.924 7.194 1.00 90.19 98 ASP A N 1
ATOM 813 C CA . ASP A 1 98 ? -3.366 -5.114 8.594 1.00 90.19 98 ASP A CA 1
ATOM 814 C C . ASP A 1 98 ? -2.374 -4.456 9.544 1.00 90.19 98 ASP A C 1
ATOM 816 O O . ASP A 1 98 ? -2.765 -3.808 10.510 1.00 90.19 98 ASP A O 1
ATOM 820 N N . SER A 1 99 ? -1.084 -4.480 9.210 1.00 90.38 99 SER A N 1
ATOM 821 C CA . SER A 1 99 ? -0.095 -3.741 9.988 1.00 90.38 99 SER A CA 1
ATOM 822 C C . SER A 1 99 ? -0.319 -2.224 9.919 1.00 90.38 99 SER A C 1
ATOM 824 O O . SER A 1 99 ? -0.106 -1.538 10.918 1.00 90.38 99 SER A O 1
ATOM 826 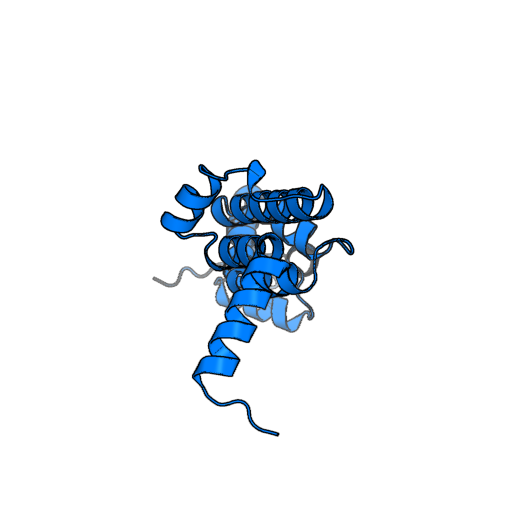N N . MET A 1 100 ? -0.775 -1.696 8.778 1.00 93.81 100 MET A N 1
ATOM 827 C CA . MET A 1 100 ? -1.148 -0.281 8.656 1.00 93.81 100 MET A CA 1
ATOM 828 C C . MET A 1 100 ? -2.445 0.037 9.411 1.00 93.81 100 MET A C 1
ATOM 830 O O . MET A 1 100 ? -2.542 1.103 10.019 1.00 93.81 100 MET A O 1
ATOM 834 N N . ARG A 1 101 ? -3.420 -0.883 9.416 1.00 92.25 101 ARG A N 1
ATOM 835 C CA . ARG A 1 101 ? -4.664 -0.775 10.193 1.00 92.25 101 ARG A CA 1
ATOM 836 C C . ARG A 1 101 ? -4.385 -0.731 11.694 1.00 92.25 101 ARG A C 1
ATOM 838 O O . ARG A 1 101 ? -4.896 0.160 12.363 1.00 92.25 101 ARG A O 1
ATOM 845 N N . LEU A 1 102 ? -3.519 -1.612 12.195 1.00 89.38 102 LEU A N 1
ATOM 846 C CA . LEU A 1 102 ? -3.091 -1.627 13.597 1.00 89.38 102 LEU A CA 1
ATOM 847 C C . LEU A 1 102 ? -2.459 -0.293 14.003 1.00 89.38 102 LEU A C 1
ATOM 849 O O . LEU A 1 102 ? -2.904 0.338 14.958 1.00 89.38 102 LEU A O 1
ATOM 853 N N . SER A 1 103 ? -1.496 0.204 13.219 1.00 89.38 103 SER A N 1
ATOM 854 C CA . SER A 1 103 ? -0.886 1.513 13.484 1.00 89.38 103 SER A CA 1
ATOM 855 C C . SER A 1 103 ? -1.895 2.662 13.423 1.00 89.38 10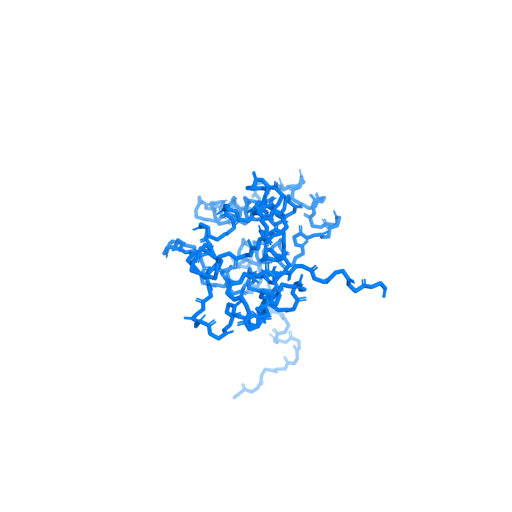3 SER A C 1
ATOM 857 O O . SER A 1 103 ? -1.756 3.640 14.155 1.00 89.38 103 SER A O 1
ATOM 859 N N . ALA A 1 104 ? -2.923 2.574 12.580 1.00 90.31 104 ALA A N 1
ATOM 860 C CA . ALA A 1 104 ? -3.986 3.570 12.553 1.00 90.31 104 ALA A CA 1
ATOM 861 C C . ALA A 1 104 ? -4.845 3.534 13.823 1.00 90.31 104 ALA A C 1
ATOM 863 O O . ALA A 1 104 ? -5.118 4.588 14.390 1.00 90.31 104 ALA A O 1
ATOM 864 N N . ILE A 1 105 ? -5.233 2.343 14.286 1.00 87.75 105 ILE A N 1
ATOM 865 C CA . ILE A 1 105 ? -6.021 2.152 15.511 1.00 87.75 105 ILE A CA 1
ATOM 866 C C . ILE A 1 105 ? -5.266 2.686 16.728 1.00 87.75 105 ILE A C 1
ATOM 868 O O . ILE A 1 105 ? -5.836 3.457 17.498 1.00 87.75 105 ILE A O 1
ATOM 872 N N . GLU A 1 106 ? -3.979 2.355 16.864 1.00 85.00 106 GLU A N 1
ATOM 873 C CA . GLU A 1 106 ? -3.115 2.877 17.931 1.00 85.00 106 GLU A CA 1
ATOM 874 C C . GLU A 1 106 ? -3.082 4.411 17.921 1.00 85.00 106 GLU A C 1
ATOM 876 O O . GLU A 1 106 ? -3.306 5.051 18.950 1.00 85.00 106 GLU A O 1
ATOM 881 N N . ASN A 1 107 ? -2.866 5.015 16.747 1.00 85.25 107 ASN A N 1
ATOM 882 C CA . ASN A 1 107 ? -2.829 6.470 16.612 1.00 85.25 107 ASN A CA 1
ATOM 883 C C . ASN A 1 107 ? -4.187 7.117 16.911 1.00 85.25 107 ASN A C 1
ATOM 885 O O . ASN A 1 107 ? -4.235 8.112 17.625 1.00 85.25 107 ASN A O 1
ATOM 889 N N . ILE A 1 108 ? -5.294 6.563 16.409 1.00 83.12 108 ILE A N 1
ATOM 890 C CA . ILE A 1 108 ? -6.643 7.079 16.685 1.00 83.12 108 ILE A CA 1
ATOM 891 C C . ILE A 1 108 ? -6.923 7.018 18.191 1.00 83.12 108 ILE A C 1
ATOM 893 O O . ILE A 1 108 ? -7.339 8.011 18.784 1.00 83.12 108 ILE A O 1
ATOM 897 N N . TYR A 1 109 ? -6.636 5.887 18.831 1.00 81.94 109 TYR A N 1
ATOM 898 C CA . TYR A 1 109 ? -6.854 5.724 20.264 1.00 81.94 109 TYR A CA 1
ATOM 899 C C . TYR A 1 109 ? -6.063 6.749 21.093 1.00 81.94 109 TYR A C 1
ATOM 901 O O . TYR A 1 109 ? -6.635 7.432 21.947 1.00 81.94 109 TYR A O 1
ATOM 909 N N . ILE A 1 110 ? -4.765 6.906 20.798 1.00 81.00 110 ILE A N 1
ATOM 910 C CA . ILE A 1 110 ? -3.864 7.820 21.514 1.00 81.00 110 ILE A CA 1
ATOM 911 C C . ILE A 1 110 ? -4.232 9.285 21.248 1.00 81.00 110 ILE A C 1
ATOM 913 O O . ILE A 1 110 ? -4.399 10.061 22.191 1.00 81.00 110 ILE A O 1
ATOM 917 N N . SER A 1 111 ? -4.364 9.683 19.979 1.00 76.12 111 SER A N 1
ATOM 918 C CA . SER A 1 111 ? -4.564 11.085 19.591 1.00 76.12 111 SER A CA 1
ATOM 919 C C . SER A 1 111 ? -5.905 11.646 20.054 1.00 76.12 111 SER A C 1
ATOM 921 O O . SER A 1 111 ? -5.976 12.821 20.406 1.00 76.12 111 SER A O 1
ATOM 923 N N . TYR A 1 112 ? -6.954 10.824 20.094 1.00 69.88 112 TYR A N 1
ATOM 924 C CA . TYR A 1 112 ? -8.286 11.261 20.514 1.00 69.88 112 TYR A CA 1
ATOM 925 C C . TYR A 1 112 ? -8.584 10.979 21.995 1.00 69.88 112 TYR A C 1
ATOM 927 O O . TYR A 1 112 ? -9.698 11.254 22.438 1.00 69.88 112 TYR A O 1
ATOM 935 N N . ARG A 1 113 ? -7.612 10.453 22.765 1.00 70.31 113 ARG A N 1
ATOM 936 C CA . ARG A 1 113 ? -7.770 10.055 24.183 1.00 70.31 113 ARG A CA 1
ATOM 937 C C . ARG A 1 113 ? -9.066 9.277 24.417 1.00 70.31 113 ARG A C 1
ATOM 939 O O . ARG A 1 113 ? -9.817 9.558 25.353 1.00 70.31 113 ARG A O 1
ATOM 946 N N . MET A 1 114 ? -9.374 8.358 23.507 1.00 68.88 114 MET A N 1
ATOM 947 C CA . MET A 1 114 ? -10.694 7.748 23.494 1.00 68.88 114 MET A CA 1
ATOM 948 C C . MET A 1 114 ? -10.844 6.770 24.654 1.00 68.88 114 MET A C 1
ATOM 950 O O . MET A 1 114 ? -9.922 6.032 24.980 1.00 68.88 114 MET A O 1
ATOM 954 N N . THR A 1 115 ? -12.032 6.720 25.251 1.00 66.69 115 THR A N 1
ATOM 955 C CA . THR A 1 115 ? -12.394 5.671 26.216 1.00 66.69 115 THR A CA 1
ATOM 956 C C . THR A 1 115 ? -12.834 4.377 25.530 1.00 66.69 115 THR A C 1
ATOM 958 O O . THR A 1 115 ? -12.943 3.353 26.191 1.00 66.69 115 THR A O 1
ATOM 961 N N . GLY A 1 116 ? -13.039 4.416 24.208 1.00 66.50 116 GLY A N 1
ATOM 962 C CA . GLY A 1 116 ? -13.467 3.302 23.371 1.00 66.50 116 GLY A CA 1
ATOM 963 C C . GLY A 1 116 ? -13.301 3.605 21.876 1.00 66.50 116 GLY A C 1
ATOM 964 O O . GLY A 1 116 ? -13.023 4.743 21.508 1.00 66.50 116 GLY A O 1
ATOM 965 N N . MET A 1 117 ? -13.450 2.606 21.001 1.00 76.31 117 MET A N 1
ATOM 966 C CA . MET A 1 117 ? -13.161 2.755 19.568 1.00 76.31 117 MET A CA 1
ATOM 967 C C . MET A 1 117 ? -14.446 2.896 18.721 1.00 76.31 117 MET A C 1
ATOM 969 O O . MET A 1 117 ? -15.229 1.949 18.652 1.00 76.31 117 MET A O 1
ATOM 973 N N . PRO A 1 118 ? -14.689 4.039 18.048 1.00 74.75 118 PRO A N 1
ATOM 974 C CA . PRO A 1 118 ? -15.885 4.242 17.230 1.00 74.75 118 PRO A CA 1
ATOM 975 C C . PRO A 1 118 ? -15.809 3.452 15.915 1.00 74.75 118 PRO A C 1
ATOM 977 O O . PRO A 1 118 ? -15.101 3.832 14.978 1.00 74.75 118 PRO A O 1
ATOM 980 N N . ARG A 1 119 ? -16.598 2.377 15.823 1.00 76.50 119 ARG A N 1
ATOM 981 C CA . ARG A 1 119 ? -16.650 1.441 14.682 1.00 76.50 119 ARG A CA 1
ATOM 982 C C . ARG A 1 119 ? -16.856 2.129 13.329 1.00 76.50 119 ARG A C 1
ATOM 984 O O . ARG A 1 119 ? -16.136 1.848 12.373 1.00 76.50 119 ARG A O 1
ATOM 991 N N . THR A 1 120 ? -17.767 3.099 13.256 1.00 76.12 120 THR A N 1
ATOM 992 C CA . THR A 1 120 ? -18.055 3.876 12.036 1.00 76.12 120 THR A CA 1
ATOM 993 C C . THR A 1 120 ? -16.852 4.678 11.545 1.00 76.12 120 THR A C 1
ATOM 995 O O . THR A 1 120 ? -16.593 4.729 10.341 1.00 76.12 120 THR A O 1
ATOM 998 N N . LEU A 1 121 ? -16.079 5.271 12.460 1.00 78.12 121 LEU A N 1
ATOM 999 C CA . LEU A 1 121 ? -14.865 6.011 12.110 1.00 78.12 121 LEU A CA 1
ATOM 1000 C C . LEU A 1 121 ? -13.788 5.059 11.582 1.00 78.12 121 LEU A C 1
ATOM 1002 O O . LEU A 1 121 ? -13.182 5.339 10.549 1.00 78.12 121 LEU A O 1
ATOM 1006 N N . VAL A 1 122 ? -13.577 3.931 12.265 1.00 81.19 122 VAL A N 1
ATOM 1007 C CA . VAL A 1 122 ? -12.593 2.912 11.873 1.00 81.19 122 VAL A CA 1
ATOM 1008 C C . VAL A 1 122 ? -12.920 2.359 10.489 1.00 81.19 122 VAL A C 1
ATOM 1010 O O . VAL A 1 122 ? -12.065 2.387 9.604 1.00 81.19 122 VAL A O 1
ATOM 1013 N N . ARG A 1 123 ? -14.173 1.960 10.246 1.00 83.19 123 ARG A N 1
ATOM 1014 C CA . ARG A 1 123 ? -14.611 1.446 8.942 1.00 83.19 123 ARG A CA 1
ATOM 1015 C C . ARG A 1 123 ? -14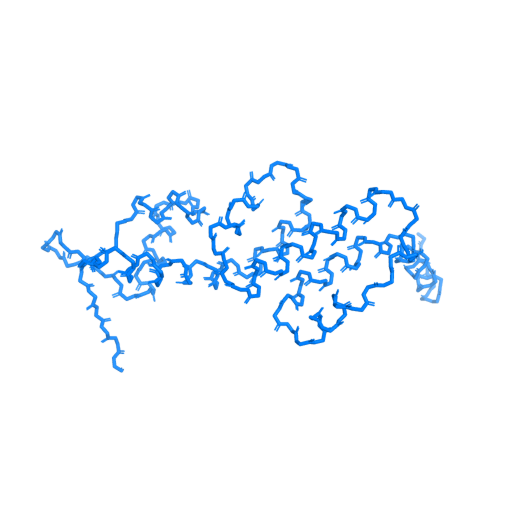.364 2.451 7.815 1.00 83.19 123 ARG A C 1
ATOM 1017 O O . ARG A 1 123 ? -13.737 2.113 6.810 1.00 83.19 123 ARG A O 1
ATOM 1024 N N . ALA A 1 124 ? -14.788 3.703 8.003 1.00 79.94 124 ALA A N 1
ATOM 1025 C CA . ALA A 1 124 ? -14.649 4.750 6.991 1.00 79.94 124 ALA A CA 1
ATOM 1026 C C . ALA A 1 124 ? -13.182 5.133 6.709 1.00 79.94 124 ALA A C 1
ATOM 1028 O O . ALA A 1 124 ? -12.817 5.491 5.581 1.00 79.94 124 ALA A O 1
ATOM 1029 N N . LYS A 1 125 ? -12.320 5.088 7.731 1.00 83.38 125 LYS A N 1
ATOM 1030 C CA . LYS A 1 125 ? -10.918 5.511 7.615 1.00 83.38 125 LYS A CA 1
ATOM 1031 C C . LYS A 1 125 ? -9.990 4.401 7.125 1.00 83.38 125 LYS A C 1
ATOM 1033 O O . LYS A 1 125 ? -9.036 4.730 6.421 1.00 83.38 125 LYS A O 1
ATOM 1038 N N . LEU A 1 126 ? -10.272 3.135 7.445 1.00 86.94 126 LEU A N 1
ATOM 1039 C CA . LEU A 1 126 ? -9.357 2.000 7.234 1.00 86.94 126 LEU A CA 1
ATOM 1040 C C . LEU A 1 126 ? -9.723 1.078 6.064 1.00 86.94 126 LEU A C 1
ATOM 1042 O O . LEU A 1 126 ? -9.156 -0.010 5.932 1.00 86.94 126 LEU A O 1
ATOM 1046 N N . ASN A 1 127 ? -10.647 1.521 5.207 1.00 83.88 127 ASN A N 1
ATOM 1047 C CA . ASN A 1 127 ? -11.051 0.801 4.000 1.00 83.88 127 ASN A CA 1
ATOM 1048 C C . ASN A 1 127 ? -11.490 -0.641 4.310 1.00 83.88 127 ASN A C 1
ATOM 1050 O O . ASN A 1 127 ? -10.975 -1.603 3.737 1.00 83.88 127 ASN A O 1
ATOM 1054 N N . LEU A 1 128 ? -12.372 -0.786 5.300 1.00 86.38 128 LEU A N 1
ATOM 1055 C CA . LEU A 1 128 ? -12.941 -2.075 5.685 1.00 86.38 128 LEU A CA 1
ATOM 1056 C C . LEU A 1 128 ? -14.211 -2.324 4.856 1.00 86.38 128 LEU A C 1
ATOM 1058 O O . LEU A 1 128 ? -15.090 -1.453 4.858 1.00 86.38 128 LEU A O 1
ATOM 1062 N N . PRO A 1 129 ? -14.299 -3.452 4.126 1.00 83.88 129 PRO A N 1
ATOM 1063 C CA . PRO A 1 129 ? -15.430 -3.739 3.244 1.00 83.88 129 PRO A CA 1
ATOM 1064 C C . PRO A 1 129 ? -16.759 -3.786 3.998 1.00 83.88 129 PRO A C 1
ATOM 1066 O O . PRO A 1 129 ? -17.733 -3.138 3.598 1.00 83.88 129 PRO A O 1
ATOM 1069 N N . THR A 1 130 ? -16.784 -4.505 5.118 1.00 86.88 130 THR A N 1
ATOM 1070 C CA . THR A 1 130 ? -17.996 -4.736 5.901 1.00 86.88 130 THR A CA 1
ATOM 1071 C C . THR A 1 130 ? -17.900 -4.145 7.305 1.00 86.88 130 THR A C 1
ATOM 1073 O O . THR A 1 130 ? -16.847 -3.704 7.770 1.00 86.88 130 THR A O 1
ATOM 1076 N N . GLU A 1 131 ? -19.049 -4.069 7.973 1.00 84.69 131 GLU A N 1
ATOM 1077 C CA . GLU A 1 131 ? -19.115 -3.730 9.395 1.00 84.69 131 GLU A CA 1
ATOM 1078 C C . GLU A 1 131 ? -18.579 -4.866 10.273 1.00 84.69 131 GLU A C 1
ATOM 1080 O O . GLU A 1 131 ? -17.913 -4.602 11.269 1.00 84.69 131 GLU A O 1
ATOM 1085 N N . GLU A 1 132 ? -18.777 -6.113 9.846 1.00 88.00 132 GLU A N 1
ATOM 1086 C CA . GLU A 1 132 ? -18.222 -7.301 10.493 1.00 88.00 132 GLU A CA 1
ATOM 1087 C C . GLU A 1 132 ? -16.688 -7.259 10.521 1.00 88.00 132 GLU A C 1
ATOM 1089 O O . GLU A 1 132 ? -16.104 -7.372 11.595 1.00 88.00 132 GLU A O 1
ATOM 1094 N N . ASP A 1 133 ? -16.036 -6.929 9.397 1.00 86.94 133 ASP A N 1
ATOM 1095 C CA . ASP A 1 133 ? -14.572 -6.766 9.337 1.00 86.94 133 ASP A CA 1
ATOM 1096 C C . ASP A 1 133 ? -14.067 -5.705 10.328 1.00 86.94 133 ASP A C 1
ATOM 1098 O O . ASP A 1 133 ? -12.993 -5.836 10.923 1.00 86.94 133 ASP A O 1
ATOM 1102 N N . ALA A 1 134 ? -14.832 -4.621 10.495 1.00 85.38 134 ALA A N 1
ATOM 1103 C CA . ALA A 1 134 ? -14.491 -3.560 11.433 1.00 85.38 134 ALA A CA 1
ATOM 1104 C C . ALA A 1 134 ? -14.609 -4.030 12.883 1.00 85.38 134 ALA A C 1
ATOM 1106 O O . ALA A 1 134 ? -13.728 -3.721 13.685 1.00 85.38 134 ALA A O 1
ATOM 1107 N N . ASN A 1 135 ? -15.652 -4.795 13.203 1.00 84.12 135 ASN A N 1
ATOM 1108 C CA . ASN A 1 135 ? -15.854 -5.362 14.532 1.00 84.12 135 ASN A CA 1
ATOM 1109 C C . ASN A 1 135 ? -14.746 -6.358 14.871 1.00 84.12 135 ASN A C 1
ATOM 1111 O O . ASN A 1 135 ? -14.083 -6.187 15.891 1.00 84.12 135 ASN A O 1
ATOM 1115 N N . THR A 1 136 ? -14.460 -7.304 13.973 1.00 86.81 136 THR A N 1
ATOM 1116 C CA . THR A 1 136 ? -13.394 -8.296 14.155 1.00 86.81 136 THR A CA 1
ATOM 1117 C C . THR A 1 136 ? -12.035 -7.636 14.367 1.00 86.81 136 THR A C 1
ATOM 1119 O O . THR A 1 136 ? -11.290 -8.028 15.263 1.00 86.81 136 THR A O 1
ATOM 1122 N N . LEU A 1 137 ? -11.703 -6.601 13.589 1.00 86.62 137 LEU A N 1
ATOM 1123 C CA . LEU A 1 137 ? -10.441 -5.880 13.753 1.00 86.62 137 LEU A CA 1
ATOM 1124 C C . LEU A 1 137 ? -10.357 -5.160 15.108 1.00 86.62 137 LEU A C 1
ATOM 1126 O O . LEU A 1 137 ? -9.314 -5.189 15.758 1.00 86.62 137 LEU A O 1
ATOM 1130 N N . ILE A 1 138 ? -11.434 -4.493 15.523 1.00 84.12 138 ILE A N 1
ATOM 1131 C CA . ILE A 1 138 ? -11.500 -3.743 16.784 1.00 84.12 138 ILE A CA 1
ATOM 1132 C C . ILE A 1 138 ? -11.387 -4.697 17.984 1.00 84.12 138 ILE A C 1
ATOM 1134 O O . ILE A 1 138 ? -10.603 -4.434 18.898 1.00 84.12 138 ILE A O 1
ATOM 1138 N N . GLU A 1 139 ? -12.078 -5.834 17.940 1.00 84.94 139 GLU A N 1
ATOM 1139 C CA . GLU A 1 139 ? -12.002 -6.888 18.958 1.00 84.94 139 GLU A CA 1
ATOM 1140 C C . GLU A 1 139 ? -10.616 -7.532 19.015 1.00 84.94 139 GLU A C 1
ATOM 1142 O O . GLU A 1 139 ? -10.050 -7.674 20.099 1.00 84.94 139 GLU A O 1
ATOM 1147 N N . ALA A 1 140 ? -10.008 -7.826 17.859 1.00 85.06 140 ALA A N 1
ATOM 1148 C CA . ALA A 1 140 ? -8.633 -8.321 17.781 1.00 85.06 140 ALA A CA 1
ATOM 1149 C C . ALA A 1 140 ? -7.614 -7.330 18.375 1.00 85.06 140 ALA A C 1
ATOM 1151 O O . ALA A 1 140 ? -6.563 -7.735 18.869 1.00 85.06 140 ALA A O 1
ATOM 1152 N N . CYS A 1 141 ? -7.935 -6.033 18.376 1.00 82.00 141 CYS A N 1
ATOM 1153 C CA . CYS A 1 141 ? -7.147 -4.992 19.035 1.00 82.00 141 CYS A CA 1
ATOM 1154 C C . CYS A 1 141 ? -7.459 -4.835 20.539 1.00 82.00 141 CYS A C 1
ATOM 1156 O O . CYS A 1 141 ? -6.904 -3.944 21.182 1.00 82.00 141 CYS A O 1
ATOM 1158 N N . GLY A 1 142 ? -8.334 -5.666 21.115 1.00 78.56 142 GLY A N 1
ATOM 1159 C CA . GLY A 1 142 ? -8.669 -5.673 22.543 1.00 78.56 142 GLY A CA 1
ATOM 1160 C C . GLY A 1 142 ? -9.771 -4.692 22.962 1.00 78.56 142 GLY A C 1
ATOM 1161 O O . GLY A 1 142 ? -9.934 -4.427 24.159 1.00 78.56 142 GLY A O 1
ATOM 1162 N N . PHE A 1 143 ? -10.517 -4.141 22.001 1.00 77.88 143 PHE A N 1
ATOM 1163 C CA . PHE A 1 143 ? -11.670 -3.280 22.258 1.00 77.88 143 PHE A CA 1
ATOM 1164 C C . PHE A 1 143 ? -12.957 -4.101 22.166 1.00 77.88 143 PHE A C 1
ATOM 1166 O O . PHE A 1 143 ? -13.319 -4.567 21.090 1.00 77.88 143 PHE A O 1
ATOM 1173 N N . TYR A 1 144 ? -13.669 -4.234 23.282 1.00 70.88 144 TYR A N 1
ATOM 1174 C CA . TYR A 1 144 ? -14.903 -5.017 23.356 1.00 70.88 144 TYR A CA 1
ATOM 1175 C C . TYR A 1 144 ? -16.081 -4.132 23.757 1.00 70.88 144 TYR A C 1
ATOM 1177 O O . TYR A 1 144 ? -15.920 -3.180 24.529 1.00 70.88 144 TYR A O 1
ATOM 1185 N N . GLU A 1 145 ? -17.270 -4.463 23.259 1.00 62.28 145 GLU A N 1
ATOM 1186 C CA . GLU A 1 145 ? -18.523 -3.967 23.823 1.00 62.28 145 GLU A CA 1
ATOM 1187 C C . GLU A 1 145 ? -18.890 -4.839 25.027 1.00 62.28 145 GLU A C 1
ATOM 1189 O O . GLU A 1 145 ? -19.166 -6.025 24.880 1.00 62.28 145 GLU A O 1
ATOM 1194 N N . ASP A 1 146 ? -18.885 -4.262 26.230 1.00 52.56 146 ASP A N 1
ATOM 1195 C CA . ASP A 1 146 ? -19.701 -4.814 27.315 1.00 52.56 146 ASP A CA 1
ATOM 1196 C C . ASP A 1 146 ? -21.164 -4.463 27.007 1.00 52.56 146 ASP A C 1
ATOM 1198 O O . ASP A 1 146 ? -21.436 -3.390 26.460 1.00 52.56 146 ASP A O 1
ATOM 1202 N N . ASN A 1 147 ? -22.111 -5.298 27.447 1.00 48.50 147 ASN A N 1
ATOM 1203 C CA . ASN A 1 147 ? -23.568 -5.071 27.354 1.00 48.50 147 ASN A CA 1
ATOM 1204 C C . ASN A 1 147 ? -24.059 -3.730 27.967 1.00 48.50 147 ASN A C 1
ATOM 1206 O O . ASN A 1 147 ? -25.248 -3.427 27.942 1.00 48.50 147 ASN A O 1
ATOM 1210 N N . GLU A 1 148 ? -23.154 -2.902 28.491 1.00 45.44 148 GLU A N 1
ATOM 1211 C CA . GLU A 1 148 ? -23.367 -1.554 29.004 1.00 45.44 148 GLU A CA 1
ATOM 1212 C C . GLU A 1 148 ? -22.869 -0.462 28.028 1.00 45.44 148 GLU A C 1
ATOM 1214 O O . GLU A 1 148 ? -22.175 0.460 28.434 1.00 45.44 148 GLU A O 1
ATOM 1219 N N . THR A 1 149 ? -23.218 -0.493 26.735 1.00 47.62 149 THR A N 1
ATOM 1220 C CA . THR A 1 149 ? -23.130 0.644 25.764 1.00 47.62 149 THR A CA 1
ATOM 1221 C C . THR A 1 149 ? -21.805 1.426 25.621 1.00 47.62 149 THR A C 1
ATOM 1223 O O . THR A 1 149 ? -21.754 2.423 24.898 1.00 47.62 149 THR A O 1
ATOM 1226 N N . LYS A 1 150 ? -20.712 1.023 26.273 1.00 48.16 150 LYS A N 1
ATOM 1227 C CA . LYS A 1 150 ? -19.416 1.702 26.215 1.00 48.16 150 LYS A CA 1
ATOM 1228 C C . LYS A 1 150 ? -18.337 0.691 25.851 1.00 48.16 150 LYS A C 1
ATOM 1230 O O . LYS A 1 150 ? -18.213 -0.319 26.545 1.00 48.16 150 LYS A O 1
ATOM 1235 N N . PRO A 1 151 ? -17.523 0.964 24.818 1.00 51.22 151 PRO A N 1
ATOM 1236 C CA . PRO A 1 151 ? -16.383 0.114 24.532 1.00 51.22 151 PRO A CA 1
ATOM 1237 C C . PRO A 1 151 ? -15.406 0.203 25.709 1.00 51.22 151 PRO A C 1
ATOM 1239 O O . PRO A 1 151 ? -15.078 1.307 26.145 1.00 51.22 151 PRO A O 1
ATOM 1242 N N . LYS A 1 152 ? -14.953 -0.937 26.235 1.00 55.56 152 LYS A N 1
ATOM 1243 C CA . LYS A 1 152 ? -13.888 -1.007 27.248 1.00 55.56 152 LYS A CA 1
ATOM 1244 C C . LYS A 1 152 ? -12.644 -1.642 26.632 1.00 55.56 152 LYS A C 1
ATOM 1246 O O . LYS A 1 152 ? -12.732 -2.560 25.818 1.00 55.56 152 LYS A O 1
ATOM 1251 N N . VAL A 1 153 ? -11.475 -1.162 27.051 1.00 56.47 153 VAL A N 1
ATOM 1252 C CA . VAL A 1 153 ? -10.177 -1.755 26.703 1.00 56.47 153 VAL A CA 1
ATOM 1253 C C . VAL A 1 153 ? -9.832 -2.806 27.753 1.00 56.47 153 VAL A C 1
ATOM 1255 O O . VAL A 1 153 ? -9.623 -2.457 28.916 1.00 56.47 153 VAL A O 1
ATOM 1258 N N . LYS A 1 154 ? -9.734 -4.083 27.370 1.00 53.50 154 LYS A N 1
ATOM 1259 C CA . LYS A 1 154 ? -9.103 -5.101 28.225 1.00 53.50 154 LYS A CA 1
ATOM 1260 C C . LYS A 1 154 ? -7.662 -5.277 27.767 1.00 53.50 154 LYS A C 1
ATOM 1262 O O . LYS A 1 154 ? -7.412 -5.821 26.697 1.00 53.50 154 LYS A O 1
ATOM 1267 N N . ARG A 1 155 ? -6.701 -4.827 28.582 1.00 43.16 155 ARG A N 1
ATOM 1268 C CA . ARG A 1 155 ? -5.304 -5.247 28.411 1.00 43.16 155 ARG A CA 1
ATOM 1269 C C . ARG A 1 155 ? -5.234 -6.743 28.703 1.00 43.16 155 ARG A C 1
ATOM 1271 O O . ARG A 1 155 ? -5.488 -7.145 29.835 1.00 43.16 155 ARG A O 1
ATOM 1278 N N . VAL A 1 156 ? -4.912 -7.539 27.690 1.00 45.69 156 VAL A N 1
ATOM 1279 C CA . VAL A 1 156 ? -4.464 -8.917 27.895 1.00 45.69 156 VAL A CA 1
ATOM 1280 C C . VAL A 1 156 ? -3.064 -8.814 28.507 1.00 45.69 156 VAL A C 1
ATOM 1282 O O . VAL A 1 156 ? -2.192 -8.176 27.913 1.00 45.69 156 VAL A O 1
ATOM 1285 N N . GLN A 1 157 ? -2.918 -9.295 29.744 1.00 32.94 157 GLN A N 1
ATOM 1286 C CA . GLN A 1 157 ? -1.630 -9.422 30.434 1.00 32.94 157 GLN A CA 1
ATOM 1287 C C . GLN A 1 157 ? -0.848 -10.608 29.880 1.00 32.94 157 GLN A C 1
ATOM 1289 O O . GLN A 1 157 ? -1.504 -11.623 29.551 1.00 32.94 157 GLN A O 1
#

Organism: NCBI:txid182087

InterPro domains:
  IPR005062 SAC3/GANP/THP3, conserved domain [PF03399] (13-143)